Protein AF-A0A497TEE1-F1 (afdb_monomer_lite)

Sequence (83 aa):
MARSALPKAVQDCHNLLVWLIPLLDSFPRNRRFTLGERIESGLLEILELLVEAAYARNKRDTLKRANLRIAVVRHLWRLAEEC

Secondary structure (DSSP, 8-state):
-------HHHHHHHHHHHHHHHHHHTS-HHHIIIIIHHHHHHHHHHHHHHHHHHH-S--HHHHHHHHHHHHHHHHHHHHHHH-

Structure (mmCIF, N/CA/C/O backbone):
data_AF-A0A497TEE1-F1
#
_entry.id   AF-A0A497TEE1-F1
#
loop_
_atom_site.group_PDB
_atom_site.id
_atom_site.type_symbol
_atom_site.label_atom_id
_atom_site.label_alt_id
_atom_site.label_comp_id
_atom_site.label_asym_id
_atom_site.label_entity_id
_atom_site.label_seq_id
_atom_site.pdbx_PDB_ins_code
_atom_site.Cartn_x
_atom_site.Cartn_y
_atom_site.Cartn_z
_atom_site.occupancy
_atom_site.B_iso_or_equiv
_atom_site.auth_seq_id
_atom_site.auth_comp_id
_atom_site.auth_asym_id
_atom_site.auth_atom_id
_atom_site.pdbx_PDB_model_num
ATOM 1 N N . MET A 1 1 ? -23.216 -17.652 11.744 1.00 36.62 1 MET A N 1
ATOM 2 C CA . MET A 1 1 ? -21.810 -17.589 12.203 1.00 36.62 1 MET A CA 1
ATOM 3 C C . MET A 1 1 ? -21.215 -16.293 11.681 1.00 36.62 1 MET A C 1
ATOM 5 O O . MET A 1 1 ? -21.279 -16.054 10.482 1.00 36.62 1 MET A O 1
ATOM 9 N N . ALA A 1 2 ? -20.799 -15.400 12.577 1.00 40.72 2 ALA A N 1
ATOM 10 C CA . ALA A 1 2 ? -20.446 -14.023 12.247 1.00 40.72 2 ALA A CA 1
ATOM 11 C C . ALA A 1 2 ? -19.234 -13.971 11.302 1.00 40.72 2 ALA A C 1
ATOM 13 O O . ALA A 1 2 ? -18.141 -14.385 11.678 1.00 40.72 2 ALA A O 1
ATOM 14 N N . ARG A 1 3 ? -19.415 -13.430 10.089 1.00 45.06 3 ARG A N 1
ATOM 15 C CA . ARG A 1 3 ? -18.300 -12.868 9.319 1.00 45.06 3 ARG A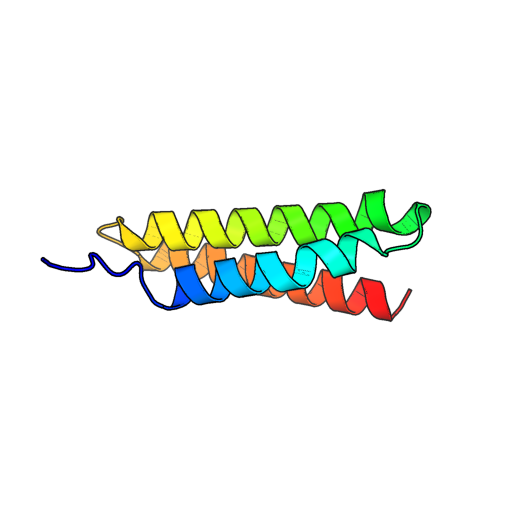 CA 1
ATOM 16 C C . ARG A 1 3 ? -17.703 -11.783 10.210 1.00 45.06 3 ARG A C 1
ATOM 18 O O . ARG A 1 3 ? -18.302 -10.719 10.344 1.00 45.06 3 ARG A O 1
ATOM 25 N N . SER A 1 4 ? -16.553 -12.032 10.825 1.00 56.00 4 SER A N 1
ATOM 26 C CA . SER A 1 4 ? -15.679 -10.956 11.287 1.00 56.00 4 SER A CA 1
ATOM 27 C C . SER A 1 4 ? -15.183 -10.237 10.032 1.00 56.00 4 SER A C 1
ATOM 29 O O . SER A 1 4 ? -14.104 -10.521 9.517 1.00 56.00 4 SER A O 1
ATOM 31 N N . ALA A 1 5 ? -16.056 -9.424 9.437 1.00 69.38 5 ALA A N 1
ATOM 32 C CA . ALA A 1 5 ? -15.785 -8.753 8.185 1.00 69.38 5 ALA A CA 1
ATOM 33 C C . ALA A 1 5 ? -14.685 -7.735 8.468 1.00 69.38 5 ALA A C 1
ATOM 35 O O . ALA A 1 5 ? -14.908 -6.757 9.185 1.00 69.38 5 ALA A O 1
ATOM 36 N N . LEU A 1 6 ? -13.486 -7.999 7.944 1.00 75.69 6 LEU A N 1
ATOM 37 C CA . LEU A 1 6 ? -12.428 -7.001 7.876 1.00 75.69 6 LEU A CA 1
ATOM 38 C C . LEU A 1 6 ? -13.031 -5.686 7.349 1.00 75.69 6 LEU A C 1
ATOM 40 O O . LEU A 1 6 ? -13.926 -5.729 6.495 1.00 75.69 6 LEU A O 1
ATOM 44 N N . PRO A 1 7 ? -12.592 -4.518 7.853 1.00 89.44 7 PRO A N 1
ATOM 45 C CA . PRO A 1 7 ? -13.113 -3.239 7.393 1.00 89.44 7 PRO A CA 1
ATOM 46 C C . PRO A 1 7 ? -13.080 -3.152 5.868 1.00 89.44 7 PRO A C 1
ATOM 48 O O . PRO A 1 7 ? -12.107 -3.581 5.250 1.00 89.44 7 PRO A O 1
ATOM 51 N N . LYS A 1 8 ? -14.109 -2.543 5.264 1.00 92.88 8 LYS A N 1
ATOM 52 C CA . LYS A 1 8 ? -14.231 -2.397 3.803 1.00 92.88 8 LYS A CA 1
ATOM 53 C C . LYS A 1 8 ? -12.935 -1.898 3.145 1.00 92.88 8 LYS A C 1
ATOM 55 O O . LYS A 1 8 ? -12.558 -2.408 2.102 1.00 92.88 8 LYS A O 1
ATOM 60 N N . ALA A 1 9 ? -12.216 -0.980 3.795 1.00 93.31 9 ALA A N 1
ATOM 61 C CA . ALA A 1 9 ? -10.936 -0.463 3.313 1.00 93.31 9 ALA A CA 1
ATOM 62 C C . ALA A 1 9 ? -9.861 -1.550 3.098 1.00 93.31 9 ALA A C 1
ATOM 64 O O . ALA A 1 9 ? -9.124 -1.482 2.121 1.00 93.31 9 ALA A O 1
ATOM 65 N N . VAL A 1 10 ? -9.788 -2.563 3.971 1.00 95.00 10 VAL A N 1
ATOM 66 C CA . VAL A 1 10 ? -8.854 -3.695 3.825 1.00 95.00 10 VAL A CA 1
ATOM 67 C C . VAL A 1 10 ? -9.215 -4.513 2.587 1.00 95.00 10 VAL A C 1
ATOM 69 O O . VAL A 1 10 ? -8.347 -4.824 1.776 1.00 95.00 10 VAL A O 1
ATOM 72 N N . GLN A 1 11 ? -10.505 -4.815 2.409 1.00 94.38 11 GLN A N 1
ATOM 73 C CA . GLN A 1 11 ? -10.978 -5.577 1.254 1.00 94.38 11 GLN A CA 1
ATOM 74 C C . GLN A 1 11 ? -10.787 -4.806 -0.059 1.00 94.38 11 GLN A C 1
ATOM 76 O O . GLN A 1 11 ? -10.348 -5.386 -1.048 1.00 94.38 11 GLN A O 1
ATOM 81 N N . ASP A 1 12 ? -11.075 -3.504 -0.067 1.00 95.56 12 ASP A N 1
ATOM 82 C CA . ASP A 1 12 ? -10.862 -2.643 -1.231 1.00 95.56 12 ASP A CA 1
ATOM 83 C C . ASP A 1 12 ? -9.370 -2.591 -1.607 1.00 95.56 12 ASP A C 1
ATOM 85 O O . ASP A 1 12 ? -9.031 -2.691 -2.784 1.00 95.56 12 ASP A O 1
ATOM 89 N N . CYS A 1 13 ? -8.469 -2.499 -0.620 1.00 96.00 13 CYS A N 1
ATOM 90 C CA . CYS A 1 13 ? -7.025 -2.515 -0.866 1.00 96.00 13 CYS A CA 1
ATOM 91 C C . CYS A 1 13 ? -6.536 -3.870 -1.397 1.00 96.00 13 CYS A C 1
ATOM 93 O O . CYS A 1 13 ? -5.693 -3.913 -2.290 1.00 96.00 13 CYS A O 1
ATOM 95 N N . HIS A 1 14 ? -7.080 -4.976 -0.886 1.00 95.31 14 HIS A N 1
ATOM 96 C CA . HIS A 1 14 ? -6.787 -6.310 -1.406 1.00 95.31 14 HIS A CA 1
ATOM 97 C C . HIS A 1 14 ? -7.226 -6.449 -2.869 1.00 95.31 14 HIS A C 1
ATOM 99 O O . HIS A 1 14 ? -6.448 -6.887 -3.713 1.00 95.31 14 HIS A O 1
ATOM 105 N N . ASN A 1 15 ? -8.448 -6.020 -3.191 1.00 95.94 15 ASN A N 1
ATOM 106 C CA . ASN A 1 15 ? -8.958 -6.057 -4.560 1.00 95.94 15 ASN A CA 1
ATOM 107 C C . ASN A 1 15 ? -8.112 -5.182 -5.502 1.00 95.94 15 ASN A C 1
ATOM 109 O O . ASN A 1 15 ? -7.861 -5.573 -6.640 1.00 95.94 15 ASN A O 1
ATOM 113 N N . LEU A 1 16 ? -7.639 -4.026 -5.019 1.00 94.88 16 LEU A N 1
ATOM 114 C CA . LEU A 1 16 ? -6.719 -3.167 -5.763 1.00 94.88 16 LEU A CA 1
ATOM 115 C C . LEU A 1 16 ? -5.396 -3.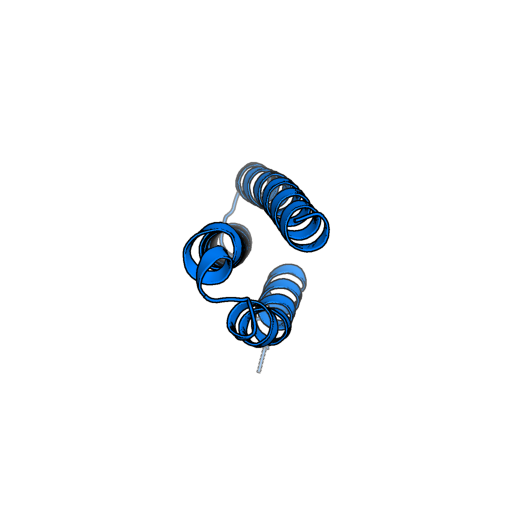882 -6.065 1.00 94.88 16 LEU A C 1
ATOM 117 O O . LEU A 1 16 ? -4.944 -3.830 -7.202 1.00 94.88 16 LEU A O 1
ATOM 121 N N . LEU A 1 17 ? -4.794 -4.568 -5.088 1.00 95.12 17 LEU A N 1
ATOM 122 C CA . LEU A 1 17 ? -3.565 -5.347 -5.290 1.00 95.12 17 LEU A CA 1
ATOM 123 C C . LEU A 1 17 ? -3.758 -6.462 -6.324 1.00 95.12 17 LEU A C 1
ATOM 125 O O . LEU A 1 17 ? -2.952 -6.583 -7.243 1.00 95.12 17 LEU A O 1
ATOM 129 N N . VAL A 1 18 ? -4.849 -7.227 -6.217 1.00 95.56 18 VAL A N 1
ATOM 130 C CA . VAL A 1 18 ? -5.186 -8.295 -7.177 1.00 95.56 18 VAL A CA 1
ATOM 131 C C . VAL A 1 18 ? -5.295 -7.751 -8.602 1.00 95.56 18 VAL A C 1
ATOM 133 O O . VAL A 1 18 ? -4.849 -8.402 -9.543 1.00 95.56 18 VAL A O 1
ATOM 136 N N . TRP A 1 19 ? -5.871 -6.560 -8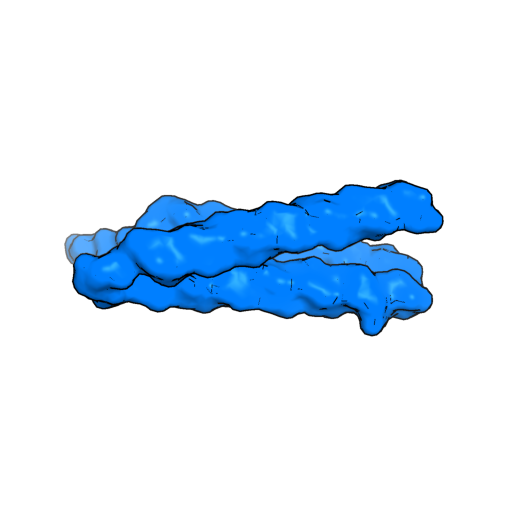.767 1.00 94.56 19 TRP A N 1
ATOM 137 C CA . TRP A 1 19 ? -5.979 -5.917 -10.073 1.00 94.56 19 TRP A CA 1
ATOM 138 C C . TRP A 1 19 ? -4.649 -5.326 -10.558 1.00 94.56 19 TRP A C 1
ATOM 140 O O . TRP A 1 19 ? -4.335 -5.435 -11.739 1.00 94.56 19 TRP A O 1
ATOM 150 N N . LEU A 1 20 ? -3.860 -4.712 -9.672 1.00 92.06 20 LEU A N 1
ATOM 151 C CA . LEU A 1 20 ? -2.683 -3.940 -10.070 1.00 92.06 20 LEU A CA 1
ATOM 152 C C . LEU A 1 20 ? -1.434 -4.796 -10.307 1.00 92.06 20 LEU A C 1
ATOM 154 O O . LEU A 1 20 ? -0.660 -4.471 -11.202 1.00 92.06 20 LEU A O 1
ATOM 158 N N . ILE A 1 21 ? -1.223 -5.875 -9.547 1.00 91.06 21 ILE A N 1
ATOM 159 C CA . ILE A 1 21 ? -0.018 -6.719 -9.671 1.00 91.06 21 ILE A CA 1
ATOM 160 C C . ILE A 1 21 ? 0.187 -7.216 -11.120 1.00 91.06 21 ILE A C 1
ATOM 162 O O . ILE A 1 21 ? 1.267 -6.989 -11.668 1.00 91.06 21 ILE A O 1
ATOM 166 N N . PRO A 1 22 ? -0.831 -7.770 -11.816 1.00 91.69 22 PRO A N 1
ATOM 167 C CA . PRO A 1 22 ? -0.684 -8.164 -13.220 1.00 91.69 22 PRO A CA 1
ATOM 168 C C . PRO A 1 22 ? -0.327 -7.002 -14.160 1.00 91.69 22 PRO A C 1
ATOM 170 O O . PRO A 1 22 ? 0.374 -7.198 -15.154 1.00 91.69 22 PRO A O 1
ATOM 173 N N . LEU A 1 23 ? -0.793 -5.784 -13.860 1.00 89.56 23 LEU A N 1
ATOM 174 C CA . LEU A 1 23 ? -0.450 -4.586 -14.630 1.00 89.56 23 LEU A CA 1
ATOM 175 C C . LEU A 1 23 ? 1.016 -4.198 -14.413 1.00 89.56 23 LEU A C 1
ATOM 177 O O . LEU A 1 23 ? 1.718 -3.927 -15.385 1.00 89.56 23 LEU A O 1
ATOM 181 N N . LEU A 1 24 ? 1.504 -4.216 -13.171 1.00 87.81 24 LEU A N 1
ATOM 182 C CA . LEU A 1 24 ? 2.912 -3.937 -12.866 1.00 87.81 24 LEU A CA 1
ATOM 183 C C . LEU A 1 24 ? 3.844 -4.979 -13.492 1.00 87.81 24 LEU A C 1
ATOM 185 O O . LEU A 1 24 ? 4.926 -4.638 -13.973 1.00 87.81 24 LEU A O 1
ATOM 189 N N . ASP A 1 25 ? 3.402 -6.233 -13.574 1.00 85.75 25 ASP A N 1
ATOM 190 C CA . ASP A 1 25 ? 4.154 -7.295 -14.233 1.00 85.75 25 ASP A CA 1
ATOM 191 C C . ASP A 1 25 ? 4.337 -7.055 -15.738 1.00 85.75 25 ASP A C 1
ATOM 193 O O . ASP A 1 25 ? 5.344 -7.470 -16.319 1.00 85.75 25 ASP A O 1
ATOM 197 N N . SER A 1 26 ? 3.411 -6.335 -16.368 1.00 85.44 26 SER A N 1
ATOM 198 C CA . SER A 1 26 ? 3.503 -5.971 -17.784 1.00 85.44 26 SER A CA 1
ATOM 199 C C . SER A 1 26 ? 4.482 -4.823 -18.073 1.00 85.44 26 SER A C 1
ATOM 201 O O . SER A 1 26 ? 4.734 -4.512 -19.239 1.00 85.44 26 SER A O 1
ATOM 203 N N . PHE A 1 27 ? 5.067 -4.192 -17.045 1.00 82.31 27 PHE A N 1
ATOM 204 C CA . PHE A 1 27 ? 5.972 -3.061 -17.243 1.00 82.31 27 PHE A CA 1
ATOM 205 C C . PHE A 1 27 ? 7.241 -3.473 -18.009 1.00 82.31 27 PHE A C 1
ATOM 207 O O . PHE A 1 27 ? 7.804 -4.546 -17.759 1.00 82.31 27 PHE A O 1
ATOM 214 N N . PRO A 1 28 ? 7.773 -2.592 -18.884 1.00 80.81 28 PRO A N 1
ATOM 215 C CA . PRO A 1 28 ? 9.074 -2.799 -19.503 1.00 80.81 28 PRO A CA 1
ATOM 216 C C . PRO A 1 28 ? 10.138 -3.056 -18.433 1.00 80.81 28 PRO A C 1
ATOM 218 O O . PRO A 1 28 ? 10.168 -2.382 -17.400 1.00 80.81 28 PRO A O 1
ATOM 221 N N . ARG A 1 29 ? 11.046 -4.002 -18.693 1.00 73.81 29 ARG A N 1
ATOM 222 C CA . ARG A 1 29 ? 12.031 -4.513 -17.720 1.00 73.81 29 ARG A CA 1
ATOM 223 C C . ARG A 1 29 ? 12.783 -3.404 -16.965 1.00 73.81 29 ARG A C 1
ATOM 225 O O . ARG A 1 29 ? 12.957 -3.506 -15.758 1.00 73.81 29 ARG A O 1
ATOM 232 N N . ASN A 1 30 ? 13.136 -2.311 -17.645 1.00 71.56 30 ASN A N 1
ATOM 233 C CA . ASN A 1 30 ? 13.851 -1.168 -17.057 1.00 71.56 30 ASN A CA 1
ATOM 234 C C . ASN A 1 30 ? 13.033 -0.384 -16.007 1.00 71.56 30 ASN A C 1
ATOM 236 O O . ASN A 1 30 ? 13.607 0.236 -15.115 1.00 71.56 30 ASN A O 1
ATOM 240 N N . ARG A 1 31 ? 11.697 -0.399 -16.100 1.00 68.31 31 ARG A N 1
ATOM 241 C CA . ARG A 1 31 ? 10.782 0.323 -15.194 1.00 68.31 31 ARG A CA 1
ATOM 242 C C . ARG A 1 31 ? 10.137 -0.577 -14.151 1.00 68.31 31 ARG A C 1
ATOM 244 O O . ARG A 1 31 ? 9.768 -0.104 -13.078 1.00 68.31 31 ARG A O 1
ATOM 251 N N . ARG A 1 32 ? 10.038 -1.876 -14.441 1.00 71.06 32 ARG A N 1
ATOM 252 C CA . ARG A 1 32 ? 9.515 -2.879 -13.508 1.00 71.06 32 ARG A CA 1
ATOM 253 C C . ARG A 1 32 ? 10.339 -2.942 -12.215 1.00 71.06 32 ARG A C 1
ATOM 255 O O . ARG A 1 32 ? 9.760 -2.888 -11.137 1.00 71.06 32 ARG A O 1
ATOM 262 N N . PHE A 1 33 ? 11.672 -2.930 -12.320 1.00 70.50 33 PHE A N 1
ATOM 263 C CA . PHE A 1 33 ? 12.599 -2.963 -11.171 1.00 70.50 33 PHE A CA 1
ATOM 264 C C . PHE A 1 33 ? 12.800 -1.615 -10.457 1.00 70.50 33 PHE A C 1
ATOM 266 O O . PHE A 1 33 ? 13.652 -1.498 -9.585 1.00 70.50 33 PHE A O 1
ATOM 273 N N . THR A 1 34 ? 12.087 -0.560 -10.856 1.00 81.19 34 THR A N 1
ATOM 274 C CA . THR A 1 34 ? 12.236 0.765 -10.237 1.00 81.19 34 THR A CA 1
ATOM 275 C C . THR A 1 34 ? 10.898 1.292 -9.752 1.00 81.19 34 THR A C 1
ATOM 277 O O . THR A 1 34 ? 10.695 1.446 -8.550 1.00 81.19 34 THR A O 1
ATOM 280 N N . LEU A 1 35 ? 9.969 1.552 -10.669 1.00 86.06 35 LEU A N 1
ATOM 281 C CA . LEU A 1 35 ? 8.645 2.075 -10.346 1.00 86.06 35 LEU A CA 1
ATOM 282 C C . LEU A 1 35 ? 7.678 0.955 -9.969 1.00 86.06 35 LEU A C 1
ATOM 284 O O . LEU A 1 35 ? 6.969 1.099 -8.977 1.00 86.06 35 LEU A O 1
ATOM 288 N N . GLY A 1 36 ? 7.697 -0.164 -10.701 1.00 89.50 36 GLY A N 1
ATOM 289 C CA . GLY A 1 36 ? 6.806 -1.302 -10.447 1.00 89.50 36 GLY A CA 1
ATOM 290 C C . GLY A 1 36 ? 6.945 -1.848 -9.024 1.00 89.50 36 GLY A C 1
ATOM 291 O O . GLY A 1 36 ? 5.993 -1.808 -8.249 1.00 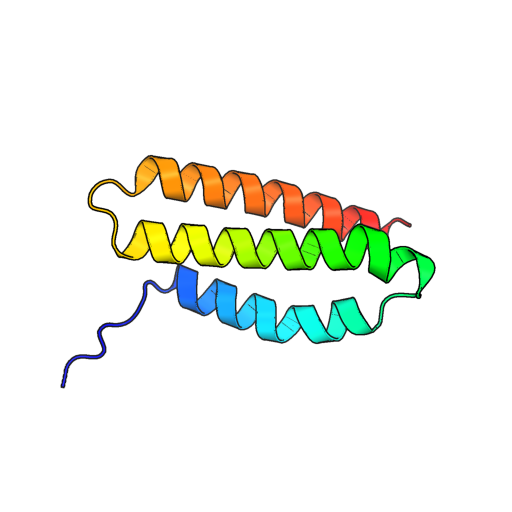89.50 36 GLY A O 1
ATOM 292 N N . GLU A 1 37 ? 8.162 -2.234 -8.642 1.00 91.06 37 GLU A N 1
ATOM 293 C CA . GLU A 1 37 ? 8.472 -2.740 -7.297 1.00 91.06 37 GLU A CA 1
ATOM 294 C C . GLU A 1 37 ? 8.125 -1.737 -6.178 1.00 91.06 37 GLU A C 1
ATOM 296 O O . GLU A 1 37 ? 7.597 -2.117 -5.130 1.00 91.06 37 GLU A O 1
ATOM 301 N N . ARG A 1 38 ? 8.372 -0.433 -6.386 1.00 92.94 38 ARG A N 1
ATOM 302 C CA . ARG A 1 38 ? 8.056 0.608 -5.389 1.00 92.94 38 ARG A CA 1
ATOM 303 C C . ARG A 1 38 ? 6.556 0.826 -5.212 1.00 92.94 38 ARG A C 1
ATOM 305 O O . ARG A 1 38 ? 6.123 1.119 -4.096 1.00 92.94 38 ARG A O 1
ATOM 312 N N . ILE A 1 39 ? 5.781 0.719 -6.291 1.00 94.19 39 ILE A N 1
ATOM 313 C CA . ILE A 1 39 ? 4.318 0.809 -6.256 1.00 94.19 39 ILE A CA 1
ATOM 314 C C . ILE A 1 39 ? 3.749 -0.415 -5.536 1.00 94.19 39 ILE A C 1
ATOM 316 O O . ILE A 1 39 ? 2.948 -0.251 -4.617 1.00 94.19 39 ILE A O 1
ATOM 320 N N . GLU A 1 40 ? 4.205 -1.615 -5.898 1.00 94.44 40 GLU A N 1
ATOM 321 C CA . GLU A 1 40 ? 3.769 -2.870 -5.279 1.00 94.44 40 GLU A CA 1
ATOM 322 C C . GLU A 1 40 ? 4.066 -2.884 -3.777 1.00 94.44 40 GLU A C 1
ATOM 324 O O . GLU A 1 40 ? 3.151 -3.025 -2.964 1.00 94.44 40 GLU A O 1
ATOM 329 N N . SER A 1 41 ? 5.317 -2.612 -3.396 1.00 95.50 41 SER A N 1
ATOM 330 C CA . SER A 1 41 ? 5.732 -2.546 -1.989 1.00 95.50 41 SER A CA 1
ATOM 331 C C . SER A 1 41 ? 4.936 -1.499 -1.207 1.00 95.50 41 SER A C 1
ATOM 333 O O . SER A 1 41 ? 4.556 -1.721 -0.060 1.00 95.50 41 SER A O 1
ATOM 335 N N . GLY A 1 42 ? 4.645 -0.351 -1.827 1.00 96.25 42 GLY A N 1
ATOM 336 C CA . GLY A 1 42 ? 3.840 0.695 -1.203 1.00 96.25 42 GLY A CA 1
ATOM 337 C C . GLY A 1 42 ? 2.388 0.284 -0.963 1.00 96.25 42 GLY A C 1
ATOM 338 O O . GLY A 1 42 ? 1.820 0.658 0.060 1.00 96.25 42 GLY A O 1
ATOM 339 N N . LEU A 1 43 ? 1.787 -0.492 -1.866 1.00 96.19 43 LEU A N 1
ATOM 340 C CA . LEU A 1 43 ? 0.426 -1.012 -1.701 1.00 96.19 43 LEU A CA 1
ATOM 341 C C . LEU A 1 43 ? 0.341 -2.125 -0.663 1.00 96.19 43 LEU A C 1
ATOM 343 O O . LEU A 1 43 ? -0.635 -2.167 0.086 1.00 96.19 43 LEU A O 1
ATOM 347 N N . LEU A 1 44 ? 1.363 -2.977 -0.580 1.00 97.12 44 LEU A N 1
ATOM 348 C CA . LEU A 1 44 ? 1.475 -3.973 0.485 1.00 97.12 44 LEU A CA 1
ATOM 349 C C . LEU A 1 44 ? 1.565 -3.294 1.859 1.00 97.12 44 LEU A C 1
ATOM 351 O O . LEU A 1 44 ? 0.800 -3.634 2.758 1.00 97.12 44 LEU A O 1
ATOM 355 N N . GLU A 1 45 ? 2.380 -2.245 1.990 1.00 97.62 45 GLU A N 1
ATOM 356 C CA . GLU A 1 45 ? 2.469 -1.453 3.224 1.00 97.62 45 GLU A CA 1
ATOM 357 C C 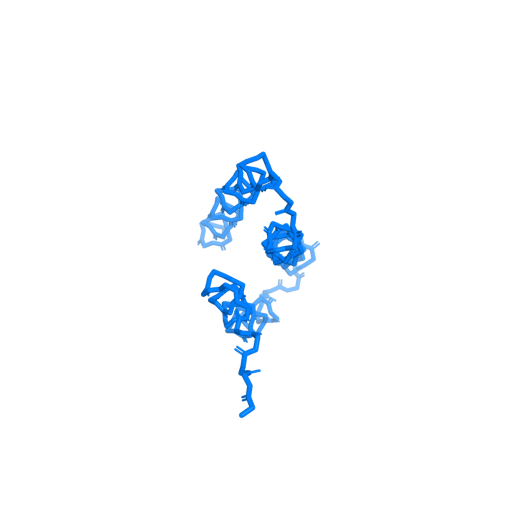. GLU A 1 45 ? 1.129 -0.784 3.588 1.00 97.62 45 GLU A C 1
ATOM 359 O O . GLU A 1 45 ? 0.733 -0.743 4.753 1.00 97.62 45 GLU A O 1
ATOM 364 N N . ILE A 1 46 ? 0.377 -0.282 2.599 1.00 97.81 46 ILE A N 1
ATOM 365 C CA . ILE A 1 46 ? -0.970 0.265 2.834 1.00 97.81 46 ILE A CA 1
ATOM 366 C C . ILE A 1 46 ? -1.903 -0.821 3.375 1.00 97.81 46 ILE A C 1
ATOM 368 O O . ILE A 1 46 ? -2.640 -0.561 4.328 1.00 97.81 46 ILE A O 1
ATOM 372 N N . LEU A 1 47 ? -1.875 -2.025 2.796 1.00 97.31 47 LEU A N 1
ATOM 373 C CA . LEU A 1 47 ? -2.685 -3.147 3.264 1.00 97.31 47 LEU A CA 1
ATOM 374 C C . LEU A 1 47 ? -2.340 -3.506 4.716 1.00 97.31 47 LEU A C 1
ATOM 376 O O . LEU A 1 47 ? -3.250 -3.636 5.536 1.00 97.31 47 LEU A O 1
ATOM 380 N N . GLU A 1 48 ? -1.053 -3.599 5.048 1.00 96.88 48 GLU A N 1
ATOM 381 C CA . GLU A 1 48 ? -0.573 -3.859 6.409 1.00 96.88 48 GLU A CA 1
ATOM 382 C C . GLU A 1 48 ? -1.074 -2.803 7.399 1.00 96.88 48 GLU A C 1
ATOM 384 O O . GLU A 1 48 ? -1.662 -3.151 8.424 1.00 96.88 48 GLU A O 1
ATOM 389 N N . LEU A 1 49 ? -0.947 -1.514 7.067 1.00 97.12 49 LEU A N 1
ATOM 390 C CA . LEU A 1 49 ? -1.426 -0.416 7.912 1.00 97.12 49 LEU A CA 1
ATOM 391 C C . LEU A 1 49 ? -2.952 -0.451 8.097 1.00 97.12 49 LEU A C 1
ATOM 393 O O . LEU A 1 49 ? -3.460 -0.150 9.179 1.00 97.12 49 LEU A O 1
ATOM 397 N N . LEU A 1 50 ? -3.714 -0.821 7.065 1.00 96.19 50 LEU A N 1
ATOM 398 C CA . LEU A 1 50 ? -5.170 -0.952 7.162 1.00 96.19 50 LEU A CA 1
ATOM 399 C C . LEU A 1 50 ? -5.582 -2.139 8.040 1.00 96.19 50 LEU A C 1
ATOM 401 O O . LEU A 1 50 ? -6.544 -2.025 8.806 1.00 96.19 50 LEU A O 1
ATOM 405 N N . VAL A 1 51 ? -4.855 -3.255 7.961 1.00 95.50 51 VAL A N 1
ATOM 406 C CA . VAL A 1 51 ? -5.053 -4.420 8.833 1.00 95.50 51 VAL A CA 1
ATOM 407 C C . VAL A 1 51 ? -4.671 -4.075 10.272 1.00 95.50 51 VAL A C 1
ATOM 409 O O . VAL A 1 51 ? -5.474 -4.299 11.175 1.00 95.50 51 VAL A O 1
ATOM 412 N N . GLU A 1 52 ? -3.519 -3.442 10.505 1.00 94.94 52 GLU A N 1
ATOM 413 C CA . GLU A 1 52 ? -3.101 -2.958 11.828 1.00 94.94 52 GLU A CA 1
ATOM 414 C C . GLU A 1 52 ? -4.177 -2.038 12.427 1.00 94.94 52 GLU A C 1
ATOM 416 O O . GLU A 1 52 ? -4.639 -2.243 13.552 1.00 94.94 52 GLU A O 1
ATOM 421 N N . ALA A 1 53 ? -4.674 -1.076 11.644 1.00 95.38 53 ALA A N 1
ATOM 422 C CA . ALA A 1 53 ? -5.755 -0.193 12.061 1.00 95.38 53 ALA A CA 1
ATOM 423 C C . ALA A 1 53 ? -7.074 -0.941 12.327 1.00 95.38 53 ALA A C 1
ATOM 425 O O . ALA A 1 53 ? -7.883 -0.478 13.130 1.00 95.38 53 ALA A O 1
ATOM 426 N N . ALA A 1 54 ? -7.337 -2.086 11.691 1.00 93.25 54 ALA A N 1
ATOM 427 C CA . ALA A 1 54 ? -8.542 -2.872 11.952 1.00 93.25 54 ALA A CA 1
ATOM 428 C C . ALA A 1 54 ? -8.570 -3.400 13.396 1.00 93.25 54 ALA A C 1
ATOM 430 O O . ALA A 1 54 ? -9.619 -3.309 14.046 1.00 93.25 54 ALA A O 1
ATOM 431 N N . TYR A 1 55 ? -7.419 -3.849 13.902 1.00 92.12 55 TYR A N 1
ATOM 432 C CA . TYR A 1 55 ? -7.257 -4.434 15.237 1.00 92.12 55 TYR A CA 1
ATOM 433 C C . TYR A 1 55 ? -6.801 -3.429 16.310 1.00 92.12 55 TYR A C 1
ATOM 435 O O . TYR A 1 55 ? -6.937 -3.700 17.502 1.00 92.12 55 TYR A O 1
ATOM 443 N N . ALA A 1 56 ? -6.302 -2.251 15.923 1.00 91.19 56 ALA A N 1
ATOM 444 C CA . ALA A 1 56 ? -5.850 -1.231 16.865 1.00 91.19 56 ALA A CA 1
ATOM 445 C C . ALA A 1 56 ? -7.005 -0.565 17.636 1.00 91.19 56 ALA A C 1
ATOM 447 O O . ALA A 1 56 ? -8.052 -0.222 17.079 1.00 91.19 56 ALA A O 1
ATOM 448 N N . ARG A 1 57 ? -6.776 -0.276 18.925 1.00 87.62 57 ARG A N 1
ATOM 449 C CA . ARG A 1 57 ? -7.698 0.524 19.752 1.00 87.62 57 ARG A CA 1
ATOM 450 C C . ARG A 1 57 ? -7.684 2.006 19.358 1.00 87.62 57 ARG A C 1
ATOM 452 O O . ARG A 1 57 ? -8.730 2.646 19.354 1.00 87.62 57 ARG A O 1
ATOM 459 N N . ASN A 1 58 ? -6.512 2.538 18.995 1.00 90.88 58 ASN A N 1
ATOM 460 C CA . ASN A 1 58 ? -6.345 3.877 18.428 1.00 90.88 58 ASN A CA 1
ATOM 461 C C . ASN A 1 58 ? -5.908 3.769 16.962 1.00 90.88 58 ASN A C 1
ATOM 463 O O . ASN A 1 58 ? -4.764 3.445 16.666 1.00 90.88 58 ASN A O 1
ATOM 467 N N . LYS A 1 59 ? -6.837 4.051 16.049 1.00 93.00 59 LYS A N 1
ATOM 468 C CA . LYS A 1 59 ? -6.660 3.838 14.605 1.00 93.00 59 LYS A CA 1
ATOM 469 C C . LYS A 1 59 ? -6.156 5.081 13.874 1.00 93.00 59 LYS A C 1
ATOM 471 O O . LYS A 1 59 ? -5.749 4.992 12.722 1.00 93.00 59 LYS A O 1
ATOM 476 N N . ARG A 1 60 ? -6.221 6.259 14.506 1.00 94.56 60 ARG A N 1
ATOM 477 C CA . ARG A 1 60 ? -6.108 7.549 13.806 1.00 94.56 60 ARG A CA 1
ATOM 478 C C . ARG A 1 60 ? -4.731 7.750 13.184 1.00 94.56 60 ARG A C 1
ATOM 480 O O . ARG A 1 60 ? -4.648 8.182 12.039 1.00 94.56 60 ARG A O 1
ATOM 487 N N . ASP A 1 61 ? -3.673 7.412 13.908 1.00 95.31 61 ASP A N 1
ATOM 488 C CA . ASP A 1 61 ? -2.309 7.625 13.425 1.00 95.31 61 ASP A CA 1
ATOM 489 C C . ASP A 1 61 ? -1.889 6.561 12.408 1.00 95.31 61 ASP A C 1
ATOM 491 O O . ASP A 1 61 ? -1.272 6.892 11.397 1.00 95.31 61 ASP A O 1
ATOM 495 N N . THR A 1 62 ? -2.306 5.304 12.584 1.00 95.81 62 THR A N 1
ATOM 496 C CA . THR A 1 62 ? -2.113 4.251 11.572 1.00 95.81 62 THR A CA 1
ATOM 497 C C . THR A 1 62 ? -2.856 4.576 10.273 1.00 95.81 62 THR A C 1
ATOM 499 O O . THR A 1 62 ? -2.269 4.500 9.197 1.00 95.81 62 THR A O 1
ATOM 502 N N . LEU A 1 63 ? -4.097 5.067 10.350 1.00 96.19 63 LEU A N 1
ATOM 503 C CA . LEU A 1 63 ? -4.850 5.495 9.166 1.00 96.19 63 LEU A CA 1
ATOM 504 C C . LEU A 1 63 ? -4.256 6.744 8.495 1.00 96.19 63 LEU A C 1
ATOM 506 O O . LEU A 1 63 ? -4.275 6.837 7.270 1.00 96.19 63 LEU A O 1
ATOM 510 N N . LYS A 1 64 ? -3.689 7.691 9.257 1.00 97.25 64 LYS A N 1
ATOM 511 C CA . LYS A 1 64 ? -2.945 8.827 8.678 1.00 97.25 64 LYS A CA 1
ATOM 512 C C . LYS A 1 64 ? -1.718 8.356 7.899 1.00 97.25 64 LYS A C 1
ATOM 514 O O . LYS A 1 64 ? -1.500 8.838 6.790 1.00 97.25 64 LYS A O 1
ATOM 519 N N . ARG A 1 65 ? -0.948 7.415 8.460 1.00 96.69 65 ARG A N 1
ATOM 520 C CA . ARG A 1 65 ? 0.207 6.800 7.784 1.00 96.69 65 ARG A CA 1
ATOM 521 C C . ARG A 1 65 ? -0.227 6.104 6.492 1.00 96.69 65 ARG A C 1
ATOM 523 O O . ARG A 1 65 ? 0.337 6.394 5.441 1.00 96.69 65 ARG A O 1
ATOM 530 N N . ALA A 1 66 ? -1.294 5.301 6.545 1.00 97.31 66 ALA A N 1
ATOM 531 C CA . ALA A 1 66 ? -1.855 4.640 5.364 1.00 97.31 66 ALA A CA 1
ATOM 532 C C . ALA A 1 66 ? -2.260 5.656 4.285 1.00 97.31 66 ALA A C 1
ATOM 534 O O . ALA A 1 66 ? -1.915 5.505 3.117 1.00 97.31 66 ALA A O 1
ATOM 535 N N . ASN A 1 67 ? -2.938 6.739 4.675 1.00 97.25 6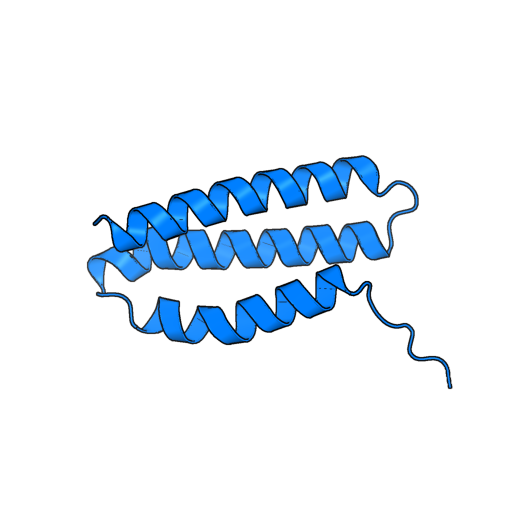7 ASN A N 1
ATOM 536 C CA . ASN A 1 67 ? -3.379 7.772 3.741 1.00 97.25 67 ASN A CA 1
ATOM 537 C C . ASN A 1 67 ? -2.210 8.521 3.079 1.00 97.25 67 ASN A C 1
ATOM 539 O O . ASN A 1 67 ? -2.241 8.772 1.874 1.00 97.25 67 ASN A O 1
ATOM 543 N N . LEU A 1 68 ? -1.164 8.849 3.843 1.00 97.50 68 LEU A N 1
ATOM 544 C CA . LEU A 1 68 ? 0.052 9.443 3.288 1.00 97.50 68 LEU A CA 1
ATOM 545 C C . LEU A 1 68 ? 0.707 8.491 2.281 1.00 97.50 68 LEU A C 1
ATOM 547 O O . LEU A 1 68 ? 1.090 8.910 1.188 1.00 97.50 68 LEU A O 1
ATOM 551 N N . ARG A 1 69 ? 0.782 7.200 2.614 1.00 97.44 69 ARG A N 1
ATOM 552 C CA . ARG A 1 69 ? 1.368 6.197 1.729 1.00 97.44 69 ARG A CA 1
ATOM 553 C C . ARG A 1 69 ? 0.577 6.031 0.432 1.00 97.44 69 ARG A C 1
ATOM 555 O O . ARG A 1 69 ? 1.187 5.980 -0.633 1.00 97.44 69 ARG A O 1
ATOM 562 N N . ILE A 1 70 ? -0.756 6.060 0.496 1.00 97.19 70 ILE A N 1
ATOM 563 C CA . ILE A 1 70 ? -1.626 6.079 -0.692 1.00 97.19 70 ILE A CA 1
ATOM 564 C C . ILE A 1 70 ? -1.288 7.270 -1.595 1.00 97.19 70 ILE A C 1
ATOM 566 O O . ILE A 1 70 ? -1.188 7.105 -2.810 1.00 97.19 70 ILE A O 1
ATOM 570 N N . ALA A 1 71 ? -1.098 8.465 -1.029 1.00 97.50 71 ALA A N 1
ATOM 571 C CA . ALA A 1 71 ? -0.736 9.643 -1.815 1.00 97.50 71 ALA A CA 1
ATOM 572 C C . ALA A 1 71 ? 0.604 9.448 -2.543 1.00 97.50 71 ALA A C 1
ATOM 574 O O . ALA A 1 71 ? 0.689 9.712 -3.741 1.00 97.50 71 ALA A O 1
ATOM 575 N N . VAL A 1 72 ? 1.617 8.908 -1.857 1.00 96.31 72 VAL A N 1
ATOM 576 C CA . VAL A 1 72 ? 2.918 8.582 -2.467 1.00 96.31 72 VAL A CA 1
ATOM 577 C C . VAL A 1 72 ? 2.756 7.589 -3.618 1.00 96.31 72 VAL A C 1
ATOM 579 O O . VAL A 1 72 ? 3.270 7.832 -4.707 1.00 96.31 72 VAL A O 1
ATOM 582 N N . VAL A 1 73 ? 2.008 6.502 -3.414 1.00 95.88 73 VAL A N 1
ATOM 583 C CA . VAL A 1 73 ? 1.770 5.492 -4.457 1.00 95.88 73 VAL A CA 1
ATOM 584 C C . VAL A 1 73 ? 1.059 6.093 -5.673 1.00 95.88 73 VAL A C 1
ATOM 586 O O . VAL A 1 73 ? 1.452 5.801 -6.799 1.00 95.88 73 VAL A O 1
ATOM 589 N N . ARG A 1 74 ? 0.076 6.986 -5.485 1.00 95.19 74 ARG A N 1
ATOM 590 C CA . ARG A 1 74 ? -0.578 7.685 -6.610 1.00 95.19 74 ARG A CA 1
ATOM 591 C C . ARG A 1 74 ? 0.400 8.532 -7.421 1.00 95.19 74 ARG A C 1
ATOM 593 O O . ARG A 1 74 ? 0.298 8.565 -8.643 1.00 95.19 74 ARG A O 1
ATOM 600 N N . HIS A 1 75 ? 1.340 9.208 -6.763 1.00 95.12 75 HIS A N 1
ATOM 601 C CA . HIS A 1 75 ? 2.372 9.973 -7.465 1.00 95.12 75 HIS A CA 1
ATOM 602 C C . HIS A 1 75 ? 3.333 9.065 -8.238 1.00 95.12 75 HIS A C 1
ATOM 604 O O . HIS A 1 75 ? 3.673 9.383 -9.374 1.00 95.12 75 HIS A O 1
ATOM 610 N N . LEU A 1 76 ? 3.725 7.923 -7.665 1.00 92.31 76 LEU A N 1
ATOM 611 C CA . LEU A 1 76 ? 4.551 6.935 -8.366 1.00 92.31 76 LEU A CA 1
ATOM 612 C C . LEU A 1 76 ? 3.829 6.337 -9.578 1.00 92.31 76 LEU A C 1
ATOM 614 O O . LEU A 1 76 ? 4.448 6.168 -10.624 1.00 92.31 76 LEU A O 1
ATOM 618 N N . TRP A 1 77 ? 2.528 6.064 -9.454 1.00 91.75 77 TRP A N 1
ATOM 619 C CA . TRP A 1 77 ? 1.700 5.603 -10.569 1.00 91.75 77 TRP A CA 1
ATOM 620 C C . TRP A 1 77 ? 1.671 6.624 -11.708 1.00 91.75 77 TRP A C 1
ATOM 622 O O . TRP A 1 77 ? 1.960 6.284 -12.849 1.00 91.75 77 TRP A O 1
ATOM 632 N N . ARG A 1 78 ? 1.406 7.896 -11.392 1.00 91.62 78 ARG A N 1
ATOM 633 C CA . ARG A 1 78 ? 1.411 8.974 -12.387 1.00 91.62 78 ARG A CA 1
ATOM 634 C C . ARG A 1 78 ? 2.767 9.108 -13.085 1.00 91.62 78 ARG A C 1
ATOM 636 O O . ARG A 1 78 ? 2.820 9.245 -14.299 1.00 91.62 78 ARG A O 1
ATOM 643 N N . LEU A 1 79 ? 3.862 9.005 -12.331 1.00 89.75 79 LEU A N 1
ATOM 644 C CA . LEU A 1 79 ? 5.210 9.030 -12.898 1.00 89.75 79 LEU A CA 1
ATOM 645 C C . LEU A 1 79 ? 5.458 7.856 -13.860 1.00 89.75 79 LEU A C 1
ATOM 647 O O . LEU A 1 79 ? 6.187 8.014 -14.835 1.00 89.75 79 LEU A O 1
ATOM 651 N N . ALA A 1 80 ? 4.853 6.693 -13.607 1.00 86.50 80 ALA A N 1
ATOM 652 C CA . ALA A 1 80 ? 4.961 5.536 -14.491 1.00 86.50 80 ALA A CA 1
ATOM 653 C C . ALA A 1 80 ? 4.230 5.720 -15.832 1.00 86.50 80 ALA A C 1
ATOM 655 O O . ALA A 1 80 ? 4.659 5.117 -16.812 1.00 86.50 80 ALA A O 1
ATOM 656 N N . GLU A 1 81 ? 3.174 6.541 -15.878 1.00 83.19 81 GLU A N 1
ATOM 657 C CA . GLU A 1 81 ? 2.471 6.916 -17.116 1.00 83.19 81 GLU A CA 1
ATOM 658 C C . GLU A 1 81 ? 3.188 8.031 -17.894 1.00 83.19 81 GLU A C 1
ATOM 660 O O . GLU A 1 81 ? 3.122 8.065 -19.119 1.00 83.19 81 GLU A O 1
ATOM 665 N N . GLU A 1 82 ? 3.845 8.960 -17.191 1.00 84.69 82 GLU A N 1
ATOM 666 C CA . GLU A 1 82 ? 4.545 10.101 -17.802 1.00 84.69 82 GLU A CA 1
ATOM 667 C C . GLU A 1 82 ? 5.919 9.735 -18.381 1.00 84.69 82 GLU A C 1
ATOM 669 O O . GLU A 1 82 ? 6.404 10.406 -19.294 1.00 84.69 82 GLU A O 1
ATOM 674 N N . CYS A 1 83 ? 6.560 8.697 -17.840 1.00 67.50 83 CYS A N 1
ATOM 675 C CA . CYS A 1 83 ? 7.799 8.160 -18.394 1.00 67.50 83 CYS A CA 1
ATOM 676 C C . CYS A 1 83 ? 7.482 7.320 -19.625 1.00 67.50 83 CYS A C 1
ATOM 678 O O . CYS A 1 83 ? 8.309 7.309 -20.562 1.00 67.50 83 CYS A O 1
#

pLDDT: mean 88.6, std 12.62, range [36.62, 97.81]

Radius of gyration: 14.31 Å; chains: 1; bounding box: 36×28×39 Å

Foldseek 3Di:
DDDPPQPPQLVVLVVVLVVCLVVLVPDDPVCSVPLSVLLNVLSVLLNVLSNCLSPDPDNVVSVVVSVVSVVVSVVSVVVSVVD